Protein AF-A0A2H5DQR5-F1 (afdb_monomer_lite)

Secondary structure (DSSP, 8-state):
-BS-EEEEEE-EE-TT---EEES-EEEEESS-TT-TT-SSPPEEPEEESTT---SSS-HHHHHHHHHH-HHHHHTTT-

Radius of gyration: 15.73 Å; chains: 1; bounding box: 32×26×42 Å

Foldseek 3Di:
DAQAEDQEDAAWADPPGAGEDEQYEHHYDQPHPPQPPDPHGTGGHYYYNYPGHDPPNDPVLVVQCVVPNPVSSVVVPD

Sequence (78 aa):
MWNAKADQLAVAAPPGATNWAIGSSGTLNPDVPDAQGVPVPPTLGAVDSANVRVGPDSLYLMQLCQRLGPQAVRNIGY

Structure (mmCIF, N/CA/C/O backbone):
data_AF-A0A2H5DQR5-F1
#
_entry.id   AF-A0A2H5DQR5-F1
#
loop_
_atom_site.group_PDB
_atom_site.id
_atom_site.type_symbol
_atom_site.label_atom_id
_atom_site.label_alt_id
_atom_site.label_comp_id
_atom_site.label_asym_id
_atom_site.label_entity_id
_atom_site.label_seq_id
_atom_site.pdbx_PDB_ins_code
_atom_site.Cartn_x
_atom_site.Cartn_y
_atom_site.Cartn_z
_atom_site.occupancy
_atom_site.B_iso_or_equiv
_atom_site.auth_seq_id
_atom_site.auth_comp_id
_atom_site.auth_asym_id
_atom_site.auth_atom_id
_atom_site.pdbx_PDB_model_num
ATOM 1 N N . MET A 1 1 ? -0.105 1.551 -1.058 1.00 92.75 1 MET A N 1
ATOM 2 C CA . MET A 1 1 ? -0.613 0.379 -0.319 1.00 92.75 1 MET A CA 1
ATOM 3 C C . MET A 1 1 ? -0.217 0.489 1.140 1.00 92.75 1 MET A C 1
ATOM 5 O O . MET A 1 1 ? 0.878 0.955 1.436 1.00 92.75 1 MET A O 1
ATOM 9 N N . TRP A 1 2 ? -1.112 0.079 2.033 1.00 97.06 2 TRP A N 1
ATOM 10 C CA . TRP A 1 2 ? -0.926 0.142 3.479 1.00 97.06 2 TRP A CA 1
ATOM 11 C C . TRP A 1 2 ? -1.378 -1.180 4.092 1.00 97.06 2 TRP A C 1
ATOM 13 O O . TRP A 1 2 ? -2.517 -1.575 3.847 1.00 97.06 2 TRP A O 1
ATOM 23 N N . ASN A 1 3 ? -0.506 -1.864 4.840 1.00 97.25 3 ASN A N 1
ATOM 24 C CA . ASN A 1 3 ? -0.786 -3.157 5.485 1.00 97.25 3 ASN A CA 1
ATOM 25 C C . ASN A 1 3 ? -1.459 -4.207 4.575 1.00 97.25 3 ASN A C 1
ATOM 27 O O . ASN A 1 3 ? -2.225 -5.050 5.045 1.00 97.25 3 ASN A O 1
ATOM 31 N N . ALA A 1 4 ? -1.202 -4.162 3.265 1.00 95.38 4 ALA A N 1
ATOM 32 C CA . ALA A 1 4 ? -1.784 -5.112 2.327 1.00 95.38 4 ALA A CA 1
ATOM 33 C C . ALA A 1 4 ? -1.114 -6.483 2.480 1.00 95.38 4 ALA A C 1
ATOM 35 O O . ALA A 1 4 ? 0.088 -6.563 2.736 1.00 95.38 4 ALA A O 1
ATOM 36 N N . LYS A 1 5 ? -1.878 -7.561 2.292 1.00 96.12 5 LYS A N 1
ATOM 37 C CA . LYS A 1 5 ? -1.357 -8.929 2.241 1.00 96.12 5 LYS A CA 1
ATOM 38 C C . LYS A 1 5 ? -1.738 -9.555 0.906 1.00 96.12 5 LYS A C 1
ATOM 40 O O . LYS A 1 5 ? -2.924 -9.650 0.601 1.00 96.12 5 LYS A O 1
ATOM 45 N N . ALA A 1 6 ? -0.741 -9.975 0.143 1.00 94.50 6 ALA A N 1
ATOM 46 C CA . ALA A 1 6 ? -0.909 -10.662 -1.131 1.00 94.50 6 ALA A CA 1
ATOM 47 C C . ALA A 1 6 ? 0.249 -11.644 -1.349 1.00 94.50 6 ALA A C 1
ATOM 49 O O . ALA A 1 6 ? 1.278 -11.536 -0.685 1.00 94.50 6 ALA A O 1
ATOM 50 N N . ASP A 1 7 ? 0.101 -12.576 -2.289 1.00 94.62 7 ASP A N 1
ATOM 51 C CA . ASP A 1 7 ? 1.203 -13.467 -2.673 1.00 94.62 7 ASP A CA 1
ATOM 52 C C . ASP A 1 7 ? 2.292 -12.693 -3.427 1.00 94.62 7 ASP A C 1
ATOM 54 O O . ASP A 1 7 ? 3.483 -12.862 -3.167 1.00 94.62 7 ASP A O 1
ATOM 58 N N . GLN A 1 8 ? 1.878 -11.776 -4.308 1.00 92.19 8 GLN A N 1
ATOM 59 C CA . GLN A 1 8 ? 2.764 -10.871 -5.031 1.00 92.19 8 GLN A CA 1
ATOM 60 C C . GLN A 1 8 ? 2.327 -9.412 -4.890 1.00 92.19 8 GLN A C 1
ATOM 62 O O . GLN A 1 8 ? 1.137 -9.098 -4.865 1.00 92.19 8 GLN A O 1
ATOM 67 N N . LEU A 1 9 ? 3.308 -8.515 -4.830 1.00 91.69 9 LEU A N 1
ATOM 68 C CA . LEU A 1 9 ? 3.120 -7.072 -4.744 1.00 91.69 9 LEU A CA 1
ATOM 69 C C . LEU A 1 9 ? 3.808 -6.399 -5.930 1.00 91.69 9 LEU A C 1
ATOM 71 O O . LEU A 1 9 ? 5.032 -6.308 -5.967 1.00 91.69 9 LEU A O 1
ATOM 75 N N . ALA A 1 10 ? 3.017 -5.891 -6.871 1.00 90.25 10 ALA A N 1
ATOM 76 C CA . ALA A 1 10 ? 3.501 -5.003 -7.920 1.00 90.25 10 ALA A CA 1
ATOM 77 C C . ALA A 1 10 ? 3.267 -3.549 -7.492 1.00 90.25 10 ALA A C 1
ATOM 79 O O . ALA A 1 10 ? 2.128 -3.126 -7.287 1.00 90.25 10 ALA A O 1
ATOM 80 N N . VAL A 1 11 ? 4.347 -2.786 -7.319 1.00 91.06 11 VAL A N 1
ATOM 81 C CA . VAL A 1 11 ? 4.291 -1.374 -6.912 1.00 91.06 11 VAL A CA 1
ATOM 82 C C . VAL A 1 11 ? 4.871 -0.540 -8.044 1.00 91.06 11 VAL A C 1
ATOM 84 O O . VAL A 1 11 ? 6.079 -0.385 -8.115 1.00 91.06 11 VAL A O 1
ATOM 87 N N . ALA A 1 12 ? 4.045 -0.022 -8.949 1.00 89.88 12 ALA A N 1
ATOM 88 C CA . ALA A 1 12 ? 4.530 0.816 -10.048 1.00 89.88 12 ALA A CA 1
ATOM 89 C C . ALA A 1 12 ? 4.755 2.259 -9.578 1.00 89.88 12 ALA A C 1
ATOM 91 O O . ALA A 1 12 ? 3.863 2.842 -8.970 1.00 89.88 12 ALA A O 1
ATOM 92 N N . ALA A 1 13 ? 5.906 2.856 -9.867 1.00 88.94 13 ALA A N 1
ATOM 93 C CA . ALA A 1 13 ? 6.158 4.288 -9.741 1.00 88.94 13 ALA A CA 1
ATOM 94 C C . ALA A 1 13 ? 6.265 4.896 -11.149 1.00 88.94 13 ALA A C 1
ATOM 96 O O . ALA A 1 13 ? 7.313 4.783 -11.793 1.00 88.94 13 ALA A O 1
ATOM 97 N N . PRO A 1 14 ? 5.178 5.493 -11.671 1.00 85.88 14 PRO A N 1
ATOM 98 C CA . PRO A 1 14 ? 5.204 6.113 -12.984 1.00 85.88 14 PRO A CA 1
ATOM 99 C C . PRO A 1 14 ? 5.963 7.450 -12.949 1.00 85.88 14 PRO A C 1
ATOM 101 O O . PRO A 1 14 ? 6.128 8.056 -11.886 1.00 85.88 14 PRO A O 1
ATOM 104 N N . PRO A 1 15 ? 6.393 7.968 -14.110 1.00 85.31 15 PRO A N 1
ATOM 105 C CA . PRO A 1 15 ? 7.055 9.264 -14.184 1.00 85.31 15 PRO A CA 1
ATOM 106 C C . PRO A 1 15 ? 6.223 10.379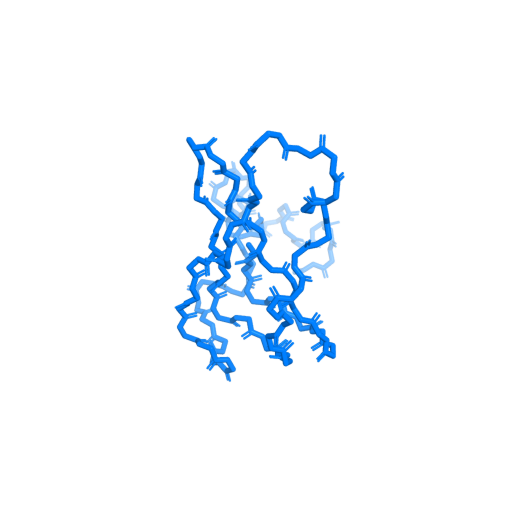 -13.529 1.00 85.31 15 PRO A C 1
ATOM 108 O O . PRO A 1 15 ? 5.065 10.593 -13.879 1.00 85.31 15 PRO A O 1
ATOM 111 N N . GLY A 1 16 ? 6.824 11.107 -12.584 1.00 88.69 16 GLY A N 1
ATOM 112 C CA . GLY A 1 16 ? 6.179 12.229 -11.891 1.00 88.69 16 GLY A CA 1
ATOM 113 C C . GLY A 1 16 ? 5.308 11.852 -10.688 1.00 88.69 16 GLY A C 1
ATOM 114 O O . GLY A 1 16 ? 4.757 12.751 -10.055 1.00 88.69 16 GLY A O 1
ATOM 115 N N . ALA A 1 17 ? 5.206 10.569 -10.330 1.00 88.19 17 ALA A N 1
ATOM 116 C CA . ALA A 1 17 ? 4.528 10.134 -9.115 1.00 88.19 17 ALA A CA 1
ATOM 117 C C . ALA A 1 17 ? 5.310 9.041 -8.380 1.00 88.19 17 ALA A C 1
ATOM 119 O O . ALA A 1 17 ? 6.083 8.287 -8.966 1.00 88.19 17 ALA A O 1
ATOM 120 N N . THR A 1 18 ? 5.055 8.926 -7.080 1.00 90.19 18 THR A N 1
ATOM 121 C CA . THR A 1 18 ? 5.614 7.859 -6.252 1.00 90.19 18 THR A CA 1
ATOM 122 C C . THR A 1 18 ? 4.472 7.086 -5.628 1.00 90.19 18 THR A C 1
ATOM 124 O O . THR A 1 18 ? 3.610 7.661 -4.966 1.00 90.19 18 THR A O 1
ATOM 127 N N . ASN A 1 19 ? 4.489 5.771 -5.815 1.00 93.06 19 ASN A N 1
ATOM 128 C CA . ASN A 1 19 ? 3.650 4.868 -5.048 1.00 93.06 19 ASN A CA 1
ATOM 129 C C . ASN A 1 19 ? 4.477 4.238 -3.931 1.00 93.06 19 ASN A C 1
ATOM 131 O O . ASN A 1 19 ? 5.635 3.866 -4.128 1.00 93.06 19 ASN A O 1
ATOM 135 N N . TRP A 1 20 ? 3.848 4.105 -2.766 1.00 94.50 20 TRP A N 1
ATOM 136 C CA . TRP A 1 20 ? 4.443 3.481 -1.591 1.00 94.50 20 TRP A CA 1
ATOM 137 C C . TRP A 1 20 ? 3.707 2.204 -1.222 1.00 94.50 20 TRP A C 1
ATOM 139 O O . TRP A 1 20 ? 2.476 2.157 -1.280 1.00 94.50 20 TRP A O 1
ATOM 149 N N . ALA A 1 21 ? 4.439 1.193 -0.774 1.00 95.56 21 ALA A N 1
ATOM 150 C CA . ALA A 1 21 ? 3.914 0.055 -0.039 1.00 95.56 21 ALA A CA 1
ATOM 151 C C . ALA A 1 21 ? 4.503 0.073 1.372 1.00 95.56 21 ALA A C 1
ATOM 153 O O . ALA A 1 21 ? 5.692 -0.169 1.549 1.00 95.56 21 ALA A O 1
ATOM 154 N N . ILE A 1 22 ? 3.670 0.379 2.368 1.00 97.56 22 ILE A N 1
ATOM 155 C CA . ILE A 1 22 ? 4.096 0.485 3.768 1.00 97.56 22 ILE A CA 1
ATOM 156 C C . ILE A 1 22 ? 3.423 -0.622 4.573 1.00 97.56 22 ILE A C 1
ATOM 158 O O . ILE A 1 22 ? 2.213 -0.848 4.447 1.00 97.56 22 ILE A O 1
ATOM 162 N N . GL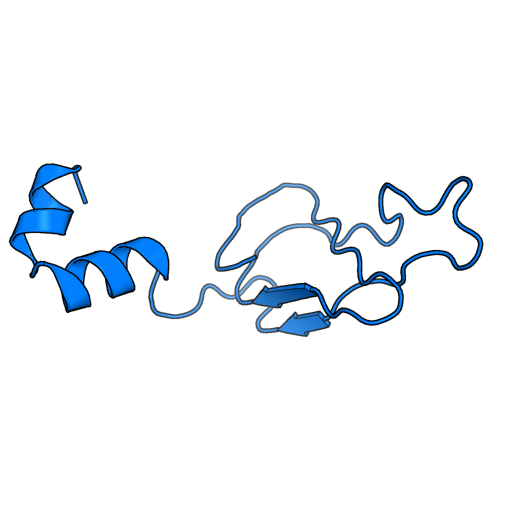Y A 1 23 ? 4.218 -1.359 5.343 1.00 97.62 23 GLY A N 1
ATOM 163 C CA . GLY A 1 23 ? 3.768 -2.444 6.215 1.00 97.62 23 GLY A CA 1
ATOM 164 C C . GLY A 1 23 ? 3.112 -3.628 5.505 1.00 97.62 23 GLY A C 1
ATOM 165 O O . GLY A 1 23 ? 2.386 -4.416 6.111 1.00 97.62 23 GLY A O 1
ATOM 166 N N . SER A 1 24 ? 3.302 -3.724 4.190 1.00 96.94 24 SER A N 1
ATOM 167 C CA . SER A 1 24 ? 2.648 -4.726 3.349 1.00 96.94 24 SER A CA 1
ATOM 168 C C . SER A 1 24 ? 3.485 -6.007 3.264 1.00 96.94 24 SER A C 1
ATOM 170 O O . SER A 1 24 ? 4.710 -5.975 3.385 1.00 96.94 24 SER A O 1
ATOM 172 N N . SER A 1 25 ? 2.813 -7.142 3.083 1.00 96.44 25 SER A N 1
ATOM 173 C CA . SER A 1 25 ? 3.411 -8.481 3.021 1.00 96.44 25 SER A CA 1
ATOM 174 C C . SER A 1 25 ? 3.105 -9.156 1.685 1.00 96.44 25 SER A C 1
ATOM 176 O O . SER A 1 25 ? 1.966 -9.096 1.215 1.00 96.44 25 SER A O 1
ATOM 178 N N . GLY A 1 26 ? 4.115 -9.805 1.110 1.00 94.38 26 GLY A N 1
ATOM 179 C CA . GLY A 1 26 ? 4.058 -10.473 -0.192 1.00 94.38 26 GLY A CA 1
ATOM 180 C C . GLY A 1 26 ? 5.388 -10.385 -0.938 1.00 94.38 26 GLY A C 1
ATOM 181 O O . GLY A 1 26 ? 6.248 -9.571 -0.596 1.00 94.38 26 GLY A O 1
ATOM 182 N N . THR A 1 27 ? 5.577 -11.217 -1.960 1.00 93.81 27 THR A N 1
ATOM 183 C CA . THR A 1 27 ? 6.783 -11.177 -2.796 1.00 93.81 27 THR A CA 1
ATOM 184 C C . THR A 1 27 ? 6.724 -9.971 -3.728 1.00 93.81 27 THR A C 1
ATOM 186 O O . THR A 1 27 ? 5.787 -9.836 -4.512 1.00 93.81 27 THR A O 1
ATOM 189 N N . LEU A 1 28 ? 7.719 -9.082 -3.668 1.00 89.19 28 LEU A N 1
ATOM 190 C CA . LEU A 1 28 ? 7.791 -7.951 -4.596 1.00 89.19 28 LEU A CA 1
ATOM 191 C C . LEU A 1 28 ? 7.974 -8.462 -6.025 1.00 89.19 28 LEU A C 1
ATOM 193 O O . LEU A 1 28 ? 8.914 -9.206 -6.305 1.00 89.19 28 LEU A O 1
ATOM 197 N N . ASN A 1 29 ? 7.075 -8.048 -6.912 1.00 87.50 29 ASN A N 1
ATOM 198 C CA . ASN A 1 29 ? 7.191 -8.296 -8.335 1.00 87.50 29 ASN A CA 1
ATOM 199 C C . ASN A 1 29 ? 7.894 -7.091 -8.988 1.00 87.50 29 ASN A C 1
ATOM 201 O O . ASN A 1 29 ? 7.331 -5.992 -8.963 1.00 87.50 29 ASN A O 1
ATOM 205 N N . PRO A 1 30 ? 9.112 -7.263 -9.538 1.00 77.62 30 PRO A N 1
ATOM 206 C CA . PRO A 1 30 ? 9.807 -6.195 -10.252 1.00 77.62 30 PRO A CA 1
ATOM 207 C C . PRO A 1 30 ? 9.148 -5.861 -11.598 1.00 77.62 30 PRO A C 1
ATOM 209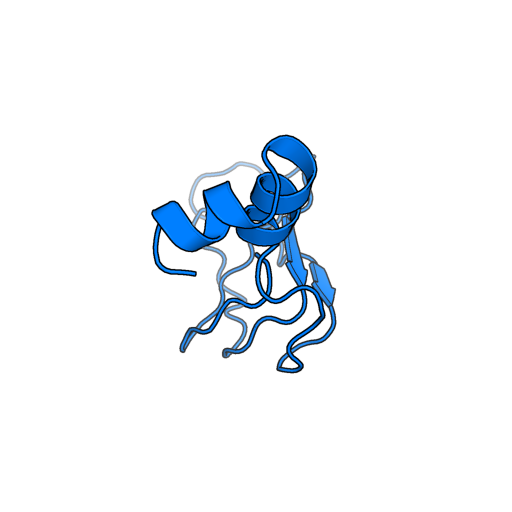 O O . PRO A 1 30 ? 9.353 -4.761 -12.110 1.00 77.62 30 PRO A O 1
ATOM 212 N N . ASP A 1 31 ? 8.339 -6.772 -12.146 1.00 77.75 31 ASP A N 1
ATOM 213 C CA . ASP A 1 31 ? 7.575 -6.550 -13.367 1.00 77.75 31 ASP A CA 1
ATOM 214 C C . ASP A 1 31 ? 6.317 -5.745 -13.036 1.00 77.75 31 ASP A C 1
ATOM 216 O O . ASP A 1 31 ? 5.276 -6.276 -12.638 1.00 77.75 31 ASP A O 1
ATOM 220 N N . VAL A 1 32 ? 6.435 -4.426 -13.167 1.00 73.25 32 VAL A N 1
ATOM 221 C CA . VAL A 1 32 ? 5.333 -3.490 -12.940 1.00 73.25 32 VAL A CA 1
ATOM 222 C C . VAL A 1 32 ? 4.357 -3.512 -14.139 1.00 73.25 32 VAL A C 1
ATOM 224 O O . VAL A 1 32 ? 4.777 -3.307 -15.285 1.00 73.25 32 VAL A O 1
ATOM 227 N N . PRO A 1 33 ? 3.070 -3.854 -13.914 1.00 64.50 33 PRO A N 1
ATOM 228 C CA . PRO A 1 33 ? 2.091 -4.067 -14.978 1.00 64.50 33 PRO A CA 1
ATOM 229 C C . PRO A 1 33 ? 1.603 -2.736 -15.547 1.00 64.50 33 PRO A C 1
ATOM 231 O O . PRO A 1 33 ? 0.706 -2.138 -14.969 1.00 64.50 33 PRO A O 1
ATOM 234 N N . ASP A 1 34 ? 2.183 -2.328 -16.679 1.00 63.62 34 ASP A N 1
ATOM 235 C CA . ASP A 1 34 ? 1.970 -1.064 -17.418 1.00 63.62 34 ASP A CA 1
ATOM 236 C C . ASP A 1 34 ? 3.264 -0.552 -18.077 1.00 63.62 34 ASP A C 1
ATOM 238 O O . ASP A 1 34 ? 3.236 0.459 -18.766 1.00 63.62 34 ASP A O 1
ATOM 242 N N . ALA A 1 35 ? 4.398 -1.251 -17.962 1.00 63.97 35 ALA A N 1
ATOM 243 C CA . ALA A 1 35 ? 5.628 -0.874 -18.667 1.00 63.97 35 ALA A CA 1
ATOM 244 C C . ALA A 1 35 ? 5.545 -0.960 -20.204 1.00 63.97 35 ALA A C 1
ATOM 246 O O . ALA A 1 35 ? 6.348 -0.348 -20.912 1.00 63.97 35 ALA A O 1
ATOM 247 N N . GLN A 1 36 ? 4.595 -1.720 -20.748 1.00 63.84 36 GLN A N 1
ATOM 248 C CA . GLN A 1 36 ? 4.486 -1.987 -22.178 1.00 63.84 36 GLN A CA 1
ATOM 249 C C . GLN A 1 36 ? 3.737 -0.859 -22.904 1.00 63.84 36 GLN A C 1
ATOM 251 O O . GLN A 1 36 ? 2.542 -0.662 -22.710 1.00 63.84 36 GLN A O 1
ATOM 256 N N . GLY A 1 37 ? 4.434 -0.153 -23.800 1.00 68.25 37 GLY A N 1
ATOM 257 C CA . GLY A 1 37 ? 3.844 0.881 -24.663 1.00 68.25 37 GLY A CA 1
ATOM 258 C C . GLY A 1 37 ? 3.860 2.301 -24.087 1.00 68.25 37 GLY A C 1
ATOM 259 O O . GLY A 1 37 ? 3.349 3.218 -24.727 1.00 68.25 37 GLY A O 1
ATOM 260 N N . VAL A 1 38 ? 4.473 2.503 -22.917 1.00 70.56 38 VAL A N 1
ATOM 261 C CA . VAL A 1 38 ? 4.653 3.827 -22.304 1.00 70.56 38 VAL A CA 1
ATOM 262 C C . VAL A 1 38 ? 6.038 4.371 -22.684 1.00 70.56 38 VAL A C 1
ATOM 264 O O . VAL A 1 38 ? 7.007 3.614 -22.630 1.00 70.56 38 VAL A O 1
ATOM 267 N N . PRO A 1 39 ? 6.180 5.661 -23.062 1.00 76.62 39 PRO A N 1
ATOM 268 C CA . PRO A 1 39 ? 7.465 6.224 -23.500 1.00 76.62 39 PRO A CA 1
ATOM 269 C C . PRO A 1 39 ? 8.594 6.102 -22.472 1.00 76.62 39 PRO A C 1
ATOM 271 O O . PRO A 1 39 ? 9.763 6.014 -22.838 1.00 76.62 39 PRO A O 1
ATOM 274 N N . VAL A 1 40 ? 8.236 6.113 -21.188 1.00 80.25 40 VAL A N 1
ATOM 275 C CA . VAL A 1 40 ? 9.147 5.872 -20.074 1.00 80.25 40 VAL A CA 1
ATOM 276 C C . VAL A 1 40 ? 8.519 4.772 -19.222 1.00 80.25 40 VAL A C 1
ATOM 278 O O . VAL A 1 40 ? 7.407 4.978 -18.726 1.00 80.25 40 VAL A O 1
ATOM 281 N N . PRO A 1 41 ? 9.183 3.616 -19.063 1.00 77.19 41 PRO A N 1
ATOM 282 C CA . PRO A 1 41 ? 8.648 2.541 -18.248 1.00 77.19 41 PRO A CA 1
ATOM 283 C C . PRO A 1 41 ? 8.585 2.977 -16.773 1.00 77.19 41 PRO A C 1
ATOM 285 O O . PRO A 1 41 ? 9.484 3.684 -16.302 1.00 77.19 41 PRO A O 1
ATOM 288 N N . PRO A 1 42 ? 7.542 2.569 -16.032 1.00 81.56 42 PRO A N 1
ATOM 289 C CA . PRO A 1 42 ? 7.483 2.767 -14.596 1.00 81.56 42 PRO A CA 1
ATOM 290 C C . PRO A 1 42 ? 8.607 1.986 -13.910 1.00 81.56 42 PRO A C 1
ATOM 292 O O . PRO A 1 42 ? 9.055 0.941 -14.385 1.00 81.56 42 PRO A O 1
ATOM 295 N N . THR A 1 43 ? 9.068 2.500 -12.776 1.00 86.19 43 THR A N 1
ATOM 296 C CA . THR A 1 43 ? 10.041 1.818 -11.918 1.00 86.19 43 THR A CA 1
ATOM 297 C C . THR A 1 43 ? 9.331 1.138 -10.752 1.00 86.19 43 THR A C 1
ATOM 299 O O . THR A 1 43 ? 8.141 1.354 -10.519 1.00 86.19 43 THR A O 1
ATOM 302 N N . LEU A 1 44 ? 10.048 0.305 -9.995 1.00 87.44 44 LEU A N 1
ATOM 303 C CA . LEU A 1 44 ? 9.515 -0.201 -8.734 1.00 87.44 44 LEU A CA 1
ATOM 304 C C . LEU A 1 44 ? 9.355 0.961 -7.739 1.00 87.44 44 LEU A C 1
ATOM 306 O O . LEU A 1 44 ? 10.277 1.749 -7.523 1.00 87.44 44 LEU A O 1
ATOM 310 N N . GLY A 1 45 ? 8.177 1.052 -7.131 1.00 91.12 45 GLY A N 1
ATOM 311 C CA . GLY A 1 45 ? 7.846 2.035 -6.112 1.00 91.12 45 GLY A CA 1
ATOM 312 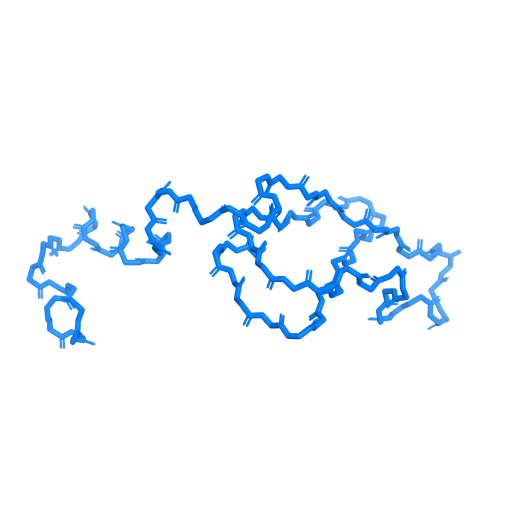C C . GLY A 1 45 ? 8.526 1.765 -4.775 1.00 91.12 45 GLY A C 1
ATOM 313 O O . GLY A 1 45 ? 9.169 0.739 -4.552 1.00 91.12 45 GLY A O 1
ATOM 314 N N . ALA A 1 46 ? 8.381 2.720 -3.863 1.00 93.81 46 ALA A N 1
ATOM 315 C CA . ALA A 1 46 ? 9.050 2.674 -2.575 1.00 93.81 46 ALA A CA 1
ATOM 316 C C . ALA A 1 46 ? 8.370 1.672 -1.634 1.00 93.81 46 ALA A C 1
ATOM 318 O O . ALA A 1 46 ? 7.143 1.621 -1.525 1.00 93.81 46 ALA A O 1
ATOM 319 N N . VAL A 1 47 ? 9.181 0.899 -0.918 1.00 94.56 47 VAL A N 1
ATOM 320 C CA . VAL A 1 47 ? 8.715 -0.088 0.057 1.00 94.56 47 VAL A CA 1
ATOM 321 C C . VAL A 1 47 ? 9.307 0.253 1.414 1.00 94.56 47 VAL A C 1
ATOM 323 O O . VAL A 1 47 ? 10.509 0.475 1.528 1.00 94.56 47 VAL A O 1
ATOM 326 N N . ASP A 1 48 ? 8.459 0.279 2.435 1.00 96.50 48 ASP A N 1
ATOM 327 C CA . ASP A 1 48 ? 8.844 0.505 3.824 1.00 96.50 48 ASP A CA 1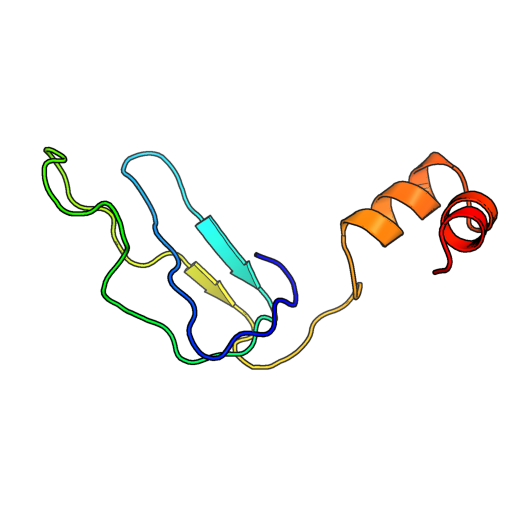
ATOM 328 C C . ASP A 1 48 ? 8.176 -0.547 4.717 1.00 96.50 48 ASP A C 1
ATOM 330 O O . ASP A 1 48 ? 7.041 -0.969 4.475 1.00 96.50 48 ASP A O 1
ATOM 334 N N . SER A 1 49 ? 8.889 -0.990 5.753 1.00 96.12 49 SER A N 1
ATOM 335 C CA . SER A 1 49 ? 8.408 -1.978 6.720 1.00 96.12 49 SER A CA 1
ATOM 336 C C . SER A 1 49 ? 7.897 -3.256 6.033 1.00 96.12 49 SER A C 1
ATOM 338 O O . SER A 1 49 ? 6.824 -3.774 6.335 1.00 96.12 49 SER A O 1
ATOM 340 N N . ALA A 1 50 ? 8.656 -3.756 5.052 1.00 94.56 50 ALA A N 1
ATOM 341 C CA . ALA A 1 50 ? 8.293 -4.949 4.290 1.00 94.56 50 ALA A CA 1
ATOM 342 C C . ALA A 1 50 ? 8.091 -6.159 5.216 1.00 94.56 50 ALA A C 1
ATOM 344 O O . ALA A 1 50 ? 8.945 -6.456 6.050 1.00 94.56 50 ALA A O 1
ATOM 345 N N . ASN A 1 51 ? 6.975 -6.871 5.045 1.00 95.12 51 ASN A N 1
ATOM 346 C CA . ASN A 1 51 ? 6.567 -8.006 5.886 1.00 95.12 51 ASN A CA 1
ATOM 347 C C . ASN A 1 51 ? 6.382 -7.671 7.380 1.00 95.12 51 ASN A C 1
ATOM 349 O O . ASN A 1 51 ? 6.302 -8.577 8.209 1.00 95.12 51 ASN A O 1
ATOM 353 N N . VAL A 1 52 ? 6.280 -6.386 7.733 1.00 96.69 52 VAL A N 1
ATOM 354 C CA . VAL A 1 52 ? 6.060 -5.916 9.104 1.00 96.69 52 VAL A CA 1
ATOM 355 C C . VAL A 1 52 ? 4.833 -5.018 9.123 1.00 96.69 52 VAL A C 1
ATOM 357 O O . VAL A 1 52 ? 4.878 -3.880 8.679 1.00 96.69 52 VAL A O 1
ATOM 360 N N . ARG A 1 53 ? 3.720 -5.518 9.659 1.00 95.69 53 ARG A N 1
ATOM 361 C CA . ARG A 1 53 ? 2.480 -4.741 9.773 1.00 95.69 53 ARG A CA 1
ATOM 362 C C . ARG A 1 53 ? 2.693 -3.515 10.669 1.00 95.69 53 ARG A C 1
ATOM 364 O O . ARG A 1 53 ? 3.246 -3.646 11.760 1.00 95.69 53 ARG A O 1
ATOM 371 N N . VAL A 1 54 ? 2.232 -2.346 10.230 1.00 97.94 54 VAL A N 1
ATOM 372 C CA . VAL A 1 54 ? 2.396 -1.071 10.949 1.00 97.94 54 VAL A CA 1
ATOM 373 C C . VAL A 1 54 ? 1.068 -0.551 11.500 1.00 97.94 54 VAL A C 1
ATOM 375 O O . VAL A 1 54 ? -0.003 -0.883 11.001 1.00 97.94 54 VAL A O 1
ATOM 378 N N . GLY A 1 55 ? 1.118 0.278 12.542 1.00 95.81 55 GLY A N 1
ATOM 379 C CA . GLY A 1 55 ? -0.063 0.970 13.063 1.00 95.81 55 GLY A CA 1
ATOM 380 C C . GLY A 1 55 ? -0.343 2.286 12.315 1.00 95.81 55 GLY A C 1
ATOM 381 O O . GLY A 1 55 ? 0.611 2.968 11.945 1.00 95.81 55 GLY A O 1
ATOM 382 N N . PRO A 1 56 ? -1.616 2.695 12.131 1.00 95.88 56 PRO A N 1
ATOM 383 C CA . PRO A 1 56 ? -2.834 1.942 12.442 1.00 95.88 56 PRO A CA 1
ATOM 384 C C . PRO A 1 56 ? -3.079 0.806 11.444 1.00 95.88 56 PRO A C 1
ATOM 386 O O . PRO A 1 56 ? -2.597 0.846 10.317 1.00 95.88 56 PRO A O 1
ATOM 389 N N . ASP A 1 57 ? -3.903 -0.172 11.820 1.00 93.31 57 ASP A N 1
ATOM 390 C CA . ASP A 1 57 ? -4.215 -1.307 10.942 1.00 93.31 57 ASP A CA 1
ATOM 391 C C . ASP A 1 57 ? -4.828 -0.890 9.602 1.00 93.31 57 ASP A C 1
ATOM 393 O O . ASP A 1 57 ? -4.502 -1.461 8.563 1.00 93.31 57 ASP A O 1
ATOM 397 N N . SER A 1 58 ? -5.676 0.138 9.622 1.00 95.81 58 SER A N 1
ATOM 398 C CA . SER A 1 58 ? -6.299 0.715 8.439 1.00 95.81 58 SER A CA 1
ATOM 399 C C . SER A 1 58 ? -6.327 2.233 8.549 1.00 95.81 58 SER A C 1
ATOM 401 O O . SER A 1 58 ? -6.906 2.787 9.488 1.00 95.81 58 SER A O 1
ATOM 403 N N . LEU A 1 59 ? -5.745 2.909 7.553 1.00 96.25 59 LEU A N 1
ATOM 404 C CA . LEU A 1 59 ? -5.841 4.365 7.421 1.00 96.25 59 LEU A CA 1
ATOM 405 C C . LEU A 1 59 ? -7.296 4.810 7.241 1.00 96.25 59 LEU A C 1
ATOM 407 O O . LEU A 1 59 ? -7.700 5.820 7.810 1.00 96.25 59 LEU A O 1
ATOM 411 N N . TYR A 1 60 ? -8.096 4.024 6.514 1.00 96.00 60 TYR A N 1
ATOM 412 C CA . TYR A 1 60 ? -9.516 4.305 6.313 1.00 96.00 60 TYR A CA 1
ATOM 413 C C . TYR A 1 60 ? -10.292 4.275 7.633 1.00 96.00 60 TYR A C 1
ATOM 415 O O . TYR A 1 60 ? -11.008 5.226 7.940 1.00 96.00 60 TYR A O 1
ATOM 423 N N . LEU A 1 61 ? -10.123 3.222 8.444 1.00 97.56 61 LEU A N 1
ATOM 424 C CA . LEU A 1 61 ? -10.837 3.108 9.722 1.00 97.56 61 LEU A CA 1
ATOM 425 C C . LEU A 1 61 ? -10.379 4.177 10.717 1.00 97.56 61 LEU A C 1
ATOM 427 O O . LEU A 1 61 ? -11.213 4.761 11.406 1.00 97.56 61 LEU A O 1
ATOM 431 N N . MET A 1 62 ? -9.076 4.484 10.753 1.00 97.88 62 MET A N 1
ATOM 432 C CA . MET A 1 62 ? -8.544 5.580 11.566 1.00 97.88 62 MET A CA 1
ATOM 433 C C . MET A 1 62 ? -9.177 6.916 11.162 1.00 97.88 62 MET A C 1
ATOM 435 O O . MET A 1 62 ? -9.695 7.633 12.015 1.00 97.88 62 MET A O 1
ATOM 439 N N . GLN A 1 63 ? -9.208 7.230 9.866 1.00 98.00 63 GLN A N 1
ATOM 440 C CA . GLN A 1 63 ? -9.790 8.475 9.370 1.00 98.00 63 GLN A CA 1
ATOM 441 C C . GLN A 1 63 ? -11.307 8.542 9.605 1.00 98.00 63 GLN A C 1
ATOM 443 O O . GLN A 1 63 ? -11.830 9.593 9.980 1.00 98.00 63 GLN A O 1
ATOM 448 N N . LEU A 1 64 ? -12.025 7.429 9.430 1.00 98.12 64 LEU A N 1
ATOM 449 C CA . LEU A 1 64 ? -13.455 7.334 9.728 1.00 98.12 64 LEU A CA 1
ATOM 450 C C . LEU A 1 64 ? -13.729 7.604 11.211 1.00 98.12 64 LEU A C 1
ATOM 452 O O . LEU A 1 64 ? -14.602 8.413 11.528 1.00 98.12 64 LEU A O 1
ATOM 456 N N . CYS A 1 65 ? -12.955 6.979 12.101 1.00 98.00 65 CYS A N 1
ATOM 457 C CA . CYS A 1 65 ? -13.036 7.187 13.544 1.00 98.00 65 CYS A CA 1
ATOM 458 C C . CYS A 1 65 ? -12.751 8.645 13.919 1.00 98.00 65 CYS A C 1
ATOM 460 O O . CYS A 1 65 ? -13.503 9.245 14.680 1.00 98.00 65 CYS A O 1
ATOM 462 N N . GLN A 1 66 ? -11.705 9.244 13.347 1.00 98.12 66 GLN A N 1
ATOM 463 C CA . GLN A 1 66 ? -11.357 10.646 13.593 1.00 98.12 66 GLN A CA 1
ATOM 464 C C . GLN A 1 66 ? -12.465 11.604 13.146 1.00 98.12 66 GLN A C 1
ATOM 466 O O . GLN A 1 66 ? -12.721 12.600 13.817 1.00 98.12 66 GLN A O 1
ATOM 471 N N . ARG A 1 67 ? -13.133 11.312 12.022 1.00 98.19 67 ARG A N 1
ATOM 472 C CA . ARG A 1 67 ? -14.151 12.202 11.451 1.00 98.19 67 ARG A CA 1
ATOM 473 C C . ARG A 1 67 ? -15.525 12.053 12.099 1.00 98.19 67 ARG A C 1
ATOM 475 O O . ARG A 1 67 ? -16.219 13.050 12.252 1.00 98.19 67 ARG A O 1
ATOM 482 N N . LEU A 1 68 ? -15.944 10.827 12.410 1.00 98.25 68 LEU A N 1
ATOM 483 C CA . LEU A 1 68 ? -17.321 10.508 12.820 1.00 98.25 68 LEU A CA 1
ATOM 484 C C . LEU A 1 68 ? -17.411 9.795 14.182 1.00 98.25 68 LEU A C 1
ATOM 486 O O . LEU A 1 68 ? -18.499 9.424 14.622 1.00 98.25 68 LEU A O 1
ATOM 490 N N . GLY A 1 69 ? -16.282 9.611 14.861 1.00 97.81 69 GLY A N 1
ATOM 491 C CA . GLY A 1 69 ? -16.183 8.943 16.151 1.00 97.81 69 GLY A CA 1
ATOM 492 C C . GLY A 1 69 ? -16.185 7.409 16.0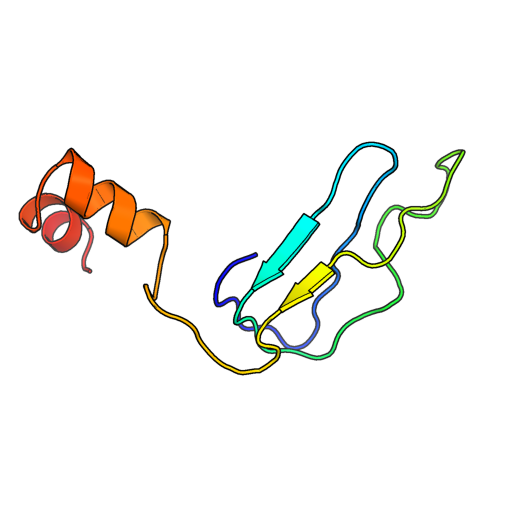67 1.00 97.81 69 GLY A C 1
ATOM 493 O O . GLY A 1 69 ? -16.475 6.822 15.019 1.00 97.81 69 GLY A O 1
ATOM 494 N N . PRO A 1 70 ? -15.916 6.725 17.196 1.00 97.81 70 PRO A N 1
ATOM 495 C CA . PRO A 1 70 ? -15.838 5.263 17.246 1.00 97.81 70 PRO A CA 1
ATOM 496 C C . PRO A 1 70 ? -17.133 4.550 16.832 1.00 97.81 70 PRO A C 1
ATOM 498 O O . PRO A 1 70 ? -17.086 3.435 16.318 1.00 97.81 70 PRO A O 1
ATOM 501 N N . GLN A 1 71 ? -18.298 5.182 17.023 1.00 98.06 71 GLN A N 1
ATOM 502 C CA . GLN A 1 71 ? -19.582 4.583 16.650 1.00 98.06 71 GLN A CA 1
ATOM 503 C C . GLN A 1 71 ? -19.713 4.390 15.134 1.00 98.06 71 GLN A C 1
ATOM 505 O O . GLN A 1 71 ? -20.299 3.404 14.698 1.00 98.06 71 GLN A O 1
ATOM 510 N N . ALA A 1 72 ? -19.138 5.280 14.321 1.00 97.50 72 ALA A N 1
ATOM 511 C CA . ALA A 1 72 ? -19.187 5.154 12.867 1.00 97.50 72 ALA A CA 1
ATOM 512 C C . ALA A 1 72 ? -18.405 3.938 12.355 1.00 97.50 72 ALA A C 1
ATOM 514 O O . ALA A 1 72 ? -18.832 3.302 11.396 1.00 97.50 72 ALA A O 1
ATOM 515 N N . VAL A 1 73 ? -17.300 3.593 13.020 1.00 97.62 73 VAL A N 1
ATOM 516 C CA . VAL A 1 73 ? -16.515 2.384 12.730 1.00 97.62 73 VAL A CA 1
ATOM 517 C C . VAL A 1 73 ? -17.306 1.130 13.121 1.00 97.62 73 VAL A C 1
ATOM 519 O O . VAL A 1 73 ? -17.491 0.238 12.296 1.00 97.62 73 VAL A O 1
ATOM 522 N N . ARG A 1 74 ? -17.912 1.125 14.317 1.00 97.44 74 ARG A N 1
ATOM 523 C CA . ARG A 1 74 ? -18.774 0.019 14.777 1.00 97.44 74 ARG A CA 1
ATOM 524 C C . ARG A 1 74 ? -19.961 -0.234 13.854 1.00 97.44 74 ARG A C 1
ATOM 526 O O . ARG A 1 74 ? -20.312 -1.381 13.601 1.00 97.44 74 ARG A O 1
ATOM 533 N N . ASN A 1 75 ? -20.568 0.830 13.325 1.00 97.69 75 ASN A N 1
ATOM 534 C CA . ASN A 1 75 ? -21.715 0.733 12.420 1.00 97.69 75 ASN A CA 1
ATOM 535 C C . ASN A 1 75 ? -21.392 -0.003 11.107 1.00 97.69 75 ASN A C 1
ATOM 537 O O . ASN A 1 75 ? -22.315 -0.492 10.461 1.00 97.69 75 ASN A O 1
ATOM 541 N N . ILE A 1 76 ? -20.116 -0.090 10.713 1.00 96.50 76 ILE A N 1
ATOM 542 C CA . ILE A 1 76 ? -19.664 -0.827 9.523 1.00 96.50 76 ILE A CA 1
ATOM 543 C C . ILE A 1 76 ? -18.973 -2.159 9.866 1.00 96.50 76 ILE A C 1
ATOM 545 O O . ILE A 1 76 ? -18.387 -2.782 8.985 1.00 96.50 76 ILE A O 1
ATOM 549 N N . GLY A 1 77 ? -19.058 -2.608 11.124 1.00 95.75 77 GLY A N 1
ATOM 550 C CA . GLY A 1 77 ? -18.576 -3.923 11.558 1.00 95.75 77 GLY A CA 1
ATOM 551 C C . GLY A 1 77 ? -17.091 -3.997 11.922 1.00 95.75 77 GLY A C 1
ATOM 552 O O . GLY A 1 77 ? -16.534 -5.094 11.895 1.00 95.75 77 GLY A O 1
ATOM 553 N N . TYR A 1 78 ? -16.465 -2.864 12.254 1.00 92.88 78 TYR A N 1
ATOM 554 C CA . TYR A 1 78 ? -15.065 -2.778 12.687 1.00 92.88 78 TYR A CA 1
ATOM 555 C C . TYR A 1 78 ? -14.915 -2.259 14.122 1.00 92.88 78 TYR A C 1
ATOM 557 O O . TYR A 1 78 ? -15.819 -1.539 14.613 1.00 92.88 78 TYR A O 1
#

pLDDT: mean 90.74, std 9.28, range [63.62, 98.25]